Protein AF-A0A6I1W2V2-F1 (afdb_monomer_lite)

Sequence (69 aa):
MFAKVVAVSLLTLASGQLLAAECKVTVDSTDQMSFNTKAIEIDKSCKTFTVELTHSGSLPKAVMGHNWV

pLDDT: mean 84.32, std 17.18, range [53.62, 98.06]

Secondary structure (DSSP, 8-state):
-HHHHHHHHHHHHTTTTS-----EEEEEEETTTEES-S-----TT-SS-EEEEEE--SS-HHHH-----

Foldseek 3Di:
DVVVVVVVVVVVVVVPPPPPFQLEDEWEAEPVRDIPDDDDDHDPPDPHHYYHYYYPYPDDCVVDNDDDD

Radius of gyration: 20.97 Å; chains: 1; bounding box: 28×46×54 Å

Structure (mmCIF, N/CA/C/O backbone):
data_AF-A0A6I1W2V2-F1
#
_entry.id   AF-A0A6I1W2V2-F1
#
loop_
_atom_site.group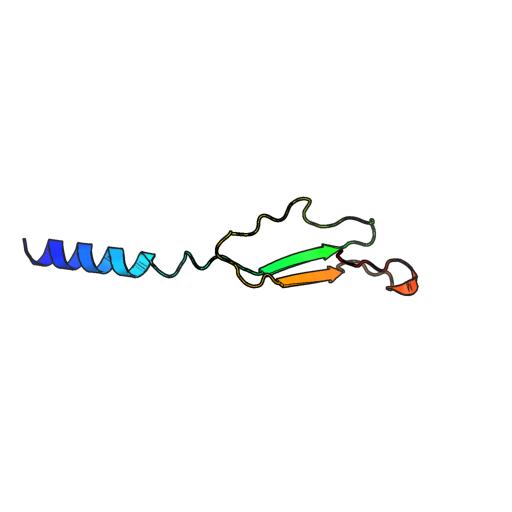_PDB
_atom_site.id
_atom_site.type_symbol
_atom_site.label_atom_id
_atom_site.label_alt_id
_atom_site.label_comp_id
_atom_site.label_asym_id
_atom_site.label_entity_id
_atom_site.label_seq_id
_atom_site.pdbx_PDB_ins_code
_atom_site.Cartn_x
_atom_site.Cartn_y
_atom_site.Cartn_z
_atom_site.occupancy
_atom_site.B_iso_or_equiv
_atom_site.auth_seq_id
_atom_site.auth_comp_id
_atom_site.auth_asym_id
_atom_site.auth_atom_id
_atom_site.pdbx_PDB_model_num
ATOM 1 N N . MET A 1 1 ? -5.139 36.933 38.230 1.00 55.22 1 MET A N 1
ATOM 2 C CA . MET A 1 1 ? -5.275 35.458 38.316 1.00 55.22 1 MET A CA 1
ATOM 3 C C . MET A 1 1 ? -6.141 34.896 37.186 1.00 55.22 1 MET A C 1
ATOM 5 O O . MET A 1 1 ? -5.716 33.933 36.568 1.00 55.22 1 MET A O 1
ATOM 9 N N . PHE A 1 2 ? -7.254 35.545 36.819 1.00 59.41 2 PHE A N 1
ATOM 10 C CA . PHE A 1 2 ? -8.123 35.144 35.695 1.00 59.41 2 PHE A CA 1
ATOM 11 C C . PHE A 1 2 ? -7.433 35.038 34.322 1.00 59.41 2 PHE A C 1
ATOM 13 O O . PHE A 1 2 ? -7.642 34.061 33.613 1.00 59.41 2 PHE A O 1
ATOM 20 N N . ALA A 1 3 ? -6.534 35.968 33.976 1.00 61.56 3 ALA A N 1
ATOM 21 C CA . ALA A 1 3 ? -5.819 35.930 32.693 1.00 61.56 3 ALA A CA 1
ATOM 22 C C . ALA A 1 3 ? -4.911 34.692 32.520 1.00 61.56 3 ALA A C 1
ATOM 24 O O . ALA A 1 3 ? -4.716 34.217 31.406 1.00 61.56 3 ALA A O 1
ATOM 25 N N . LYS A 1 4 ? -4.386 34.136 33.625 1.00 56.81 4 LYS A N 1
ATOM 26 C CA . LYS A 1 4 ? -3.554 32.921 33.591 1.00 56.81 4 LYS A CA 1
ATOM 27 C C . LYS A 1 4 ? -4.390 31.654 33.390 1.00 56.81 4 LYS A C 1
ATOM 29 O O . LYS A 1 4 ? -3.913 30.722 32.761 1.00 56.81 4 LYS A O 1
ATOM 34 N N . VAL A 1 5 ? -5.630 31.640 33.883 1.00 60.41 5 VAL A N 1
ATOM 35 C CA . VAL A 1 5 ? -6.563 30.516 33.699 1.00 60.41 5 VAL A CA 1
ATOM 36 C C . VAL A 1 5 ? -7.031 30.455 32.246 1.00 60.41 5 VAL A C 1
ATOM 38 O O . VAL A 1 5 ? -6.978 29.392 31.642 1.00 60.41 5 VAL A O 1
ATOM 41 N N . VAL A 1 6 ? -7.362 31.604 31.646 1.00 63.16 6 VAL A N 1
ATOM 42 C CA . VAL A 1 6 ? -7.750 31.686 30.226 1.00 63.16 6 VAL A CA 1
ATOM 43 C C . VAL A 1 6 ? -6.618 31.212 29.307 1.00 63.16 6 VAL A C 1
ATOM 45 O O . VAL A 1 6 ? -6.857 30.417 28.405 1.00 63.16 6 VAL A O 1
ATOM 48 N N . ALA A 1 7 ? -5.373 31.623 29.568 1.00 60.28 7 ALA A N 1
ATOM 49 C CA . ALA A 1 7 ? -4.227 31.205 28.758 1.00 60.28 7 ALA A CA 1
ATOM 50 C C . ALA A 1 7 ? -3.973 29.683 28.803 1.00 60.28 7 ALA A C 1
ATOM 52 O O . ALA A 1 7 ? -3.640 29.089 27.782 1.00 60.28 7 ALA A O 1
ATOM 53 N N . VAL A 1 8 ? -4.174 29.037 29.958 1.00 60.81 8 VAL A N 1
ATOM 54 C CA . VAL A 1 8 ? -4.030 27.575 30.097 1.00 60.81 8 VAL A CA 1
ATOM 55 C C . VAL A 1 8 ? -5.188 26.831 29.422 1.00 60.81 8 VAL A C 1
ATOM 57 O O . VAL A 1 8 ? -4.960 25.797 28.799 1.00 60.81 8 VAL A O 1
ATOM 60 N N . SER A 1 9 ? -6.409 27.373 29.471 1.00 60.56 9 SER A N 1
ATOM 61 C CA . SER A 1 9 ? -7.577 26.790 28.797 1.00 60.56 9 SER A CA 1
ATOM 62 C C . SER A 1 9 ? -7.496 26.845 27.267 1.00 60.56 9 SER A C 1
ATOM 64 O O . SER A 1 9 ? -8.037 25.963 26.609 1.00 60.56 9 SER A O 1
ATOM 66 N N . LEU A 1 10 ? -6.815 27.838 26.681 1.00 60.03 10 LEU A N 1
ATOM 67 C CA . LEU A 1 10 ? -6.604 27.878 25.228 1.00 60.03 10 LEU A CA 1
ATOM 68 C C . LEU A 1 10 ? -5.548 26.869 24.744 1.00 60.03 10 LEU A C 1
ATOM 70 O O . LEU A 1 10 ? -5.661 26.373 23.625 1.00 60.03 10 LEU A O 1
ATOM 74 N N . LEU A 1 11 ? -4.546 26.536 25.565 1.00 60.31 11 LEU A N 1
ATOM 75 C CA . LEU A 1 11 ? -3.493 25.591 25.172 1.00 60.31 11 LEU A CA 1
ATOM 76 C C . LEU A 1 11 ? -3.986 24.138 25.097 1.00 60.31 11 LEU A C 1
ATOM 78 O O . LEU A 1 11 ? -3.479 23.374 24.280 1.00 60.31 11 LEU A O 1
ATOM 82 N N . THR A 1 12 ? -4.976 23.750 25.905 1.00 60.56 12 THR A N 1
ATOM 83 C CA . THR A 1 12 ? -5.491 22.369 25.931 1.00 60.56 12 THR A CA 1
ATOM 84 C C . THR A 1 12 ? -6.426 22.043 24.763 1.00 60.56 12 THR A C 1
ATOM 86 O O . THR A 1 12 ? -6.526 20.881 24.376 1.00 60.56 12 THR A O 1
ATOM 89 N N . LEU A 1 13 ? -7.074 23.042 24.151 1.00 59.00 13 LEU A N 1
ATOM 90 C CA . LEU A 1 13 ? -7.923 22.835 22.969 1.00 59.00 13 LEU A CA 1
ATOM 91 C C . LEU A 1 13 ? -7.116 22.621 21.677 1.00 59.00 13 LEU A C 1
ATOM 93 O O . LEU A 1 13 ? -7.613 21.987 20.749 1.00 59.00 13 LEU A O 1
ATOM 97 N N . ALA A 1 14 ? -5.872 23.103 21.613 1.00 57.84 14 ALA A N 1
ATOM 98 C CA . ALA A 1 14 ? -5.022 22.968 20.427 1.00 57.84 14 ALA A CA 1
ATOM 99 C C . ALA A 1 14 ? -4.395 21.567 20.273 1.00 57.84 14 ALA A C 1
ATOM 101 O O . ALA A 1 14 ? -3.911 21.221 19.200 1.00 57.84 14 ALA A O 1
ATOM 102 N N . SER A 1 15 ? -4.408 20.740 21.324 1.00 59.78 15 SER A N 1
ATOM 103 C CA . SER A 1 15 ? -3.792 19.402 21.319 1.00 59.78 15 SER A CA 1
ATOM 104 C C . SER A 1 15 ? -4.716 18.295 20.787 1.00 59.78 15 SER A C 1
ATOM 106 O O . SER A 1 15 ? -4.268 17.170 20.586 1.00 59.78 15 SER A O 1
ATOM 108 N N . GLY A 1 16 ? -6.006 18.585 20.574 1.00 53.97 16 GLY A N 1
ATOM 109 C CA . GLY A 1 16 ? -7.031 17.571 20.290 1.00 53.97 16 GLY A CA 1
ATOM 110 C C . GLY A 1 16 ? -7.123 17.093 18.837 1.00 53.97 16 GLY A C 1
ATOM 111 O O . GLY A 1 16 ? -7.884 16.172 18.561 1.00 53.97 16 GLY A O 1
ATOM 112 N N . GLN A 1 17 ? -6.386 17.698 17.901 1.00 53.62 17 GLN A N 1
ATOM 113 C CA . GLN A 1 17 ? -6.550 17.433 16.461 1.00 53.62 17 GLN A CA 1
ATOM 114 C C . GLN A 1 17 ? -5.492 16.497 15.858 1.00 53.62 17 GLN A C 1
ATOM 116 O O . GLN A 1 17 ? -5.543 16.216 14.666 1.00 53.62 17 GLN A O 1
ATOM 121 N N . LEU A 1 18 ? -4.547 16.000 16.660 1.00 53.62 18 LEU A N 1
ATOM 122 C CA . LEU A 1 18 ? -3.413 15.198 16.175 1.00 53.62 18 LEU A CA 1
ATOM 123 C C . LEU A 1 18 ? -3.516 13.697 16.474 1.00 53.62 18 LEU A C 1
ATOM 125 O O . LEU A 1 18 ? -2.612 12.953 16.118 1.00 53.62 18 LEU A O 1
ATOM 129 N N . LEU A 1 19 ? -4.610 13.237 17.089 1.00 55.12 19 LEU A N 1
ATOM 130 C CA . LEU A 1 19 ? -4.838 11.816 17.387 1.00 55.12 19 LEU A CA 1
ATOM 131 C C . LEU A 1 19 ? -5.921 11.199 16.494 1.00 55.12 19 LEU A C 1
ATOM 133 O O . LEU A 1 19 ? -6.702 10.359 16.939 1.00 55.12 19 LEU A O 1
ATOM 137 N N . ALA A 1 20 ? -6.006 11.627 15.235 1.00 58.9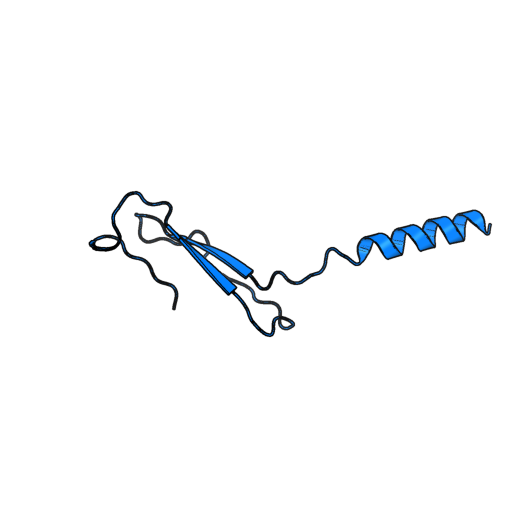4 20 ALA A N 1
ATOM 138 C CA . ALA A 1 20 ? -6.727 10.833 14.252 1.00 58.94 20 ALA A CA 1
ATOM 139 C C . ALA A 1 20 ? -5.886 9.580 13.983 1.00 58.94 20 ALA A C 1
ATOM 141 O O . ALA A 1 20 ? -4.771 9.689 13.479 1.00 58.94 20 ALA A O 1
ATOM 142 N N . ALA A 1 21 ? -6.398 8.405 14.359 1.00 62.69 21 ALA A N 1
ATOM 143 C CA . ALA A 1 21 ? -5.780 7.145 13.975 1.00 62.69 21 ALA A CA 1
ATOM 144 C C . ALA A 1 21 ? -5.655 7.116 12.446 1.00 62.69 21 ALA A C 1
ATOM 146 O O . ALA A 1 21 ? -6.656 7.241 11.733 1.00 62.69 21 ALA A O 1
ATOM 147 N N . GLU A 1 22 ? -4.430 6.991 11.936 1.00 78.00 22 GLU A N 1
ATOM 148 C CA . GLU A 1 22 ? -4.208 6.844 10.503 1.00 78.00 22 GLU A CA 1
ATOM 149 C C . GLU A 1 22 ? -4.703 5.460 10.080 1.00 78.00 22 GLU A C 1
ATOM 151 O O . GLU A 1 22 ? -4.000 4.459 10.164 1.00 78.00 22 GLU A O 1
ATOM 156 N N . CYS A 1 23 ? -5.950 5.387 9.610 1.00 93.12 23 CYS A N 1
ATOM 157 C CA . CYS A 1 23 ? -6.532 4.157 9.072 1.00 93.12 23 CYS A CA 1
ATOM 158 C C . CYS A 1 23 ? -6.067 3.877 7.629 1.00 93.12 23 CYS A C 1
ATOM 160 O O . CYS A 1 23 ? -6.817 3.339 6.809 1.00 93.12 23 CYS A O 1
ATOM 162 N N . LYS A 1 24 ? -4.841 4.294 7.302 1.00 94.62 24 LYS A N 1
ATOM 163 C CA . LYS A 1 24 ? -4.182 4.069 6.022 1.00 94.62 24 LYS A CA 1
ATOM 164 C C . LYS A 1 24 ? -2.702 3.800 6.256 1.00 94.62 24 LYS A C 1
ATOM 166 O O . LYS A 1 24 ? -2.078 4.480 7.059 1.00 94.62 24 LYS A O 1
ATOM 171 N N . VAL A 1 25 ? -2.131 2.888 5.480 1.00 95.69 25 VAL A N 1
ATOM 172 C CA . VAL A 1 25 ? -0.679 2.725 5.364 1.00 95.69 25 VAL A CA 1
ATOM 173 C C . VAL A 1 25 ? -0.279 2.613 3.900 1.00 95.69 25 VAL A C 1
ATOM 175 O O . VAL A 1 25 ? -0.988 2.001 3.099 1.00 95.69 25 VAL A O 1
ATOM 178 N N . THR A 1 26 ? 0.869 3.192 3.560 1.00 96.94 26 THR A N 1
ATOM 179 C CA . THR A 1 26 ? 1.513 2.985 2.263 1.00 96.94 26 THR A CA 1
ATOM 180 C C . THR A 1 26 ? 2.609 1.936 2.417 1.00 96.94 26 THR A C 1
ATOM 182 O O . THR A 1 26 ? 3.530 2.096 3.219 1.00 96.94 26 THR A O 1
ATOM 185 N N . VAL A 1 27 ? 2.499 0.855 1.652 1.00 97.56 27 VAL A N 1
ATOM 186 C CA . VAL A 1 27 ? 3.479 -0.230 1.590 1.00 97.56 27 VAL A CA 1
ATOM 187 C C . VAL A 1 27 ? 4.156 -0.154 0.234 1.00 97.56 27 VAL A C 1
ATOM 189 O O . VAL A 1 27 ? 3.480 -0.137 -0.789 1.00 97.56 27 VAL A O 1
ATOM 192 N N . ASP A 1 28 ? 5.481 -0.133 0.220 1.00 98.00 28 ASP A N 1
ATOM 193 C CA . ASP A 1 28 ? 6.248 -0.145 -1.023 1.00 98.00 28 ASP A CA 1
ATOM 194 C C . ASP A 1 28 ? 6.884 -1.514 -1.247 1.00 98.0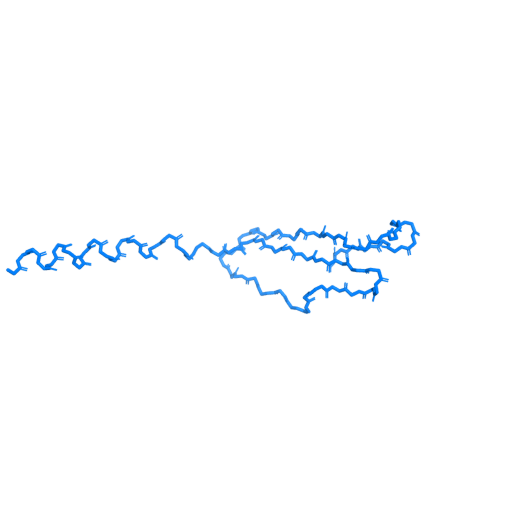0 28 ASP A C 1
ATOM 196 O O . ASP A 1 28 ? 7.395 -2.125 -0.306 1.00 98.00 28 ASP A O 1
ATOM 200 N N . SER A 1 29 ? 6.835 -1.982 -2.492 1.00 97.56 29 SER A N 1
ATOM 201 C CA . SER A 1 29 ? 7.460 -3.219 -2.958 1.00 97.56 29 SER A CA 1
ATOM 202 C C . SER A 1 29 ? 8.611 -2.925 -3.917 1.00 97.56 29 SER A C 1
ATOM 204 O O . SER A 1 29 ? 8.545 -1.989 -4.716 1.00 97.56 29 SER A O 1
ATOM 206 N N . THR A 1 30 ? 9.673 -3.727 -3.846 1.00 96.88 30 THR A N 1
ATOM 207 C CA . THR A 1 30 ? 10.897 -3.518 -4.634 1.00 96.88 30 THR A CA 1
ATOM 208 C C . THR A 1 30 ? 11.175 -4.677 -5.589 1.00 96.88 30 THR A C 1
ATOM 210 O O . THR A 1 30 ? 10.721 -5.802 -5.380 1.00 96.88 30 THR A O 1
ATOM 213 N N . ASP A 1 31 ? 12.041 -4.447 -6.582 1.00 97.94 31 ASP A N 1
ATOM 214 C CA . ASP A 1 31 ? 12.546 -5.495 -7.490 1.00 97.94 31 ASP A CA 1
ATOM 215 C C . ASP A 1 31 ? 13.343 -6.608 -6.770 1.00 97.94 31 ASP A C 1
ATOM 217 O O . ASP A 1 31 ? 13.706 -7.611 -7.379 1.00 97.94 31 ASP A O 1
ATOM 221 N N . GLN A 1 32 ? 13.616 -6.456 -5.469 1.00 97.12 32 GLN A N 1
ATOM 222 C CA . GLN A 1 32 ? 14.314 -7.432 -4.627 1.00 97.12 32 GLN A CA 1
ATOM 223 C C . GLN A 1 32 ? 13.347 -8.291 -3.788 1.00 97.12 32 GLN A C 1
ATOM 225 O O . GLN A 1 32 ? 13.740 -8.825 -2.751 1.00 97.12 32 GLN A O 1
ATOM 230 N N . MET A 1 33 ? 12.080 -8.415 -4.210 1.00 96.00 33 MET A N 1
ATOM 231 C CA . MET A 1 33 ? 11.036 -9.208 -3.533 1.00 96.00 33 MET A CA 1
ATOM 232 C C . MET A 1 33 ? 10.861 -8.840 -2.052 1.00 96.00 33 MET A C 1
ATOM 234 O O . MET A 1 33 ? 10.730 -9.706 -1.187 1.00 96.00 33 MET A O 1
ATOM 238 N N . SER A 1 34 ? 10.912 -7.547 -1.740 1.00 96.31 34 SER A N 1
ATOM 239 C CA . SER A 1 34 ? 10.852 -7.051 -0.365 1.00 96.31 34 SER A CA 1
ATOM 240 C C . SER A 1 34 ? 9.818 -5.944 -0.228 1.00 96.31 34 SER A C 1
ATOM 242 O O . SER A 1 34 ? 9.663 -5.124 -1.133 1.00 96.31 34 SER A O 1
ATOM 244 N N . PHE A 1 35 ? 9.156 -5.900 0.928 1.00 98.00 35 PHE A N 1
ATOM 245 C CA . PHE A 1 35 ? 8.353 -4.757 1.351 1.00 98.00 35 PHE A CA 1
ATOM 246 C C . PHE A 1 35 ? 9.169 -3.830 2.257 1.00 98.00 35 PHE A C 1
ATOM 248 O O . PHE A 1 35 ? 10.044 -4.282 3.001 1.00 98.00 35 PHE A O 1
ATOM 255 N N . ASN A 1 36 ? 8.858 -2.534 2.233 1.00 96.44 36 ASN A N 1
ATOM 256 C CA . ASN A 1 36 ? 9.484 -1.533 3.106 1.00 96.44 36 ASN A CA 1
ATOM 257 C C . ASN A 1 36 ? 9.155 -1.720 4.601 1.00 96.44 36 ASN A C 1
ATOM 259 O O . ASN A 1 36 ? 9.888 -1.224 5.455 1.00 96.44 36 ASN A O 1
ATOM 263 N N . THR A 1 37 ? 8.077 -2.438 4.924 1.00 95.69 37 THR A N 1
ATOM 264 C CA . THR A 1 37 ? 7.681 -2.779 6.293 1.00 95.69 37 THR A CA 1
ATOM 265 C C . THR A 1 37 ? 7.474 -4.282 6.464 1.00 95.69 37 THR A C 1
ATOM 267 O O . THR A 1 37 ? 7.123 -4.998 5.527 1.00 95.69 37 THR A O 1
ATOM 270 N N . LYS A 1 38 ? 7.683 -4.760 7.695 1.00 95.62 38 LYS A N 1
ATOM 271 C CA . LYS A 1 38 ? 7.433 -6.149 8.112 1.00 95.62 38 LYS A CA 1
ATOM 272 C C . LYS A 1 38 ? 6.215 -6.296 9.024 1.00 95.62 38 LYS A C 1
ATOM 274 O O . LYS A 1 38 ? 5.789 -7.418 9.275 1.00 95.62 38 LYS A O 1
ATOM 279 N N . ALA A 1 39 ? 5.686 -5.186 9.535 1.00 95.69 39 ALA A N 1
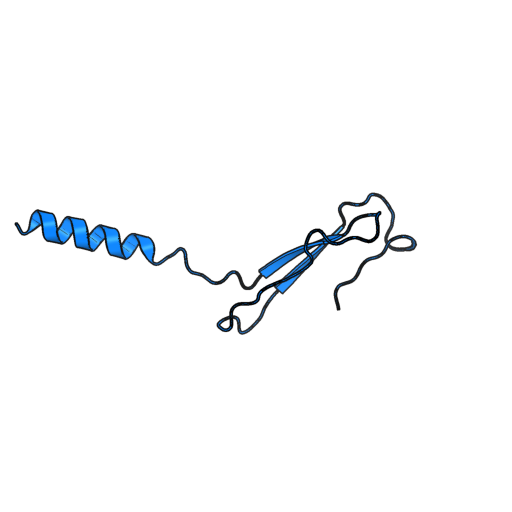ATOM 280 C CA . ALA A 1 39 ? 4.547 -5.167 10.442 1.00 95.69 39 ALA A CA 1
ATOM 281 C C . ALA A 1 39 ? 3.693 -3.921 10.188 1.00 95.69 39 ALA A C 1
ATOM 283 O O . ALA A 1 39 ? 4.213 -2.835 9.930 1.00 95.69 39 ALA A O 1
ATOM 284 N N . ILE A 1 40 ? 2.377 -4.094 10.262 1.00 94.56 40 ILE A N 1
ATOM 285 C CA . ILE A 1 40 ? 1.398 -3.011 10.205 1.00 94.56 40 ILE A CA 1
ATOM 286 C C . ILE A 1 40 ? 0.533 -3.168 11.447 1.00 94.56 40 ILE A C 1
ATOM 288 O O . ILE A 1 40 ? -0.106 -4.204 11.634 1.00 94.56 40 ILE A O 1
ATOM 292 N N . GLU A 1 41 ? 0.530 -2.151 12.298 1.00 93.81 41 GLU A N 1
ATOM 293 C CA . GLU A 1 41 ? -0.343 -2.091 13.463 1.00 93.81 41 GLU A CA 1
ATOM 294 C C . GLU A 1 41 ? -1.564 -1.247 13.111 1.00 93.81 41 GLU A C 1
ATOM 296 O O . GLU A 1 41 ? -1.440 -0.119 12.639 1.00 93.81 41 GLU A O 1
ATOM 301 N N . ILE A 1 42 ? -2.749 -1.818 13.308 1.00 93.25 42 ILE A N 1
ATOM 302 C CA . ILE A 1 42 ? -4.017 -1.168 12.987 1.00 93.25 42 ILE A CA 1
ATOM 303 C C . ILE A 1 42 ? -4.707 -0.822 14.299 1.00 93.25 42 ILE A C 1
ATOM 305 O O . ILE A 1 42 ? -4.954 -1.699 15.132 1.00 93.25 42 ILE A O 1
ATOM 309 N N . ASP A 1 43 ? -5.038 0.455 14.479 1.00 92.00 43 ASP A N 1
ATOM 310 C CA . ASP A 1 43 ? -5.779 0.895 15.653 1.00 92.00 43 ASP A CA 1
ATOM 311 C C . ASP A 1 43 ? -7.191 0.288 15.663 1.00 92.00 43 ASP A C 1
ATOM 313 O O . ASP A 1 43 ? -7.889 0.238 14.648 1.00 92.00 43 ASP A O 1
ATOM 317 N N . LYS A 1 44 ? -7.642 -0.150 16.842 1.00 91.12 44 LYS A N 1
ATOM 318 C CA . LYS A 1 44 ? -8.950 -0.802 17.020 1.00 91.12 44 LYS A CA 1
ATOM 319 C C . LYS A 1 44 ? -10.136 0.115 16.700 1.00 91.12 44 LYS A C 1
ATOM 321 O O . LYS A 1 44 ? -11.244 -0.380 16.512 1.00 91.12 44 LYS A O 1
ATOM 326 N N . SER A 1 45 ? -9.933 1.431 16.665 1.00 92.94 45 SER A N 1
ATOM 327 C CA . SER A 1 45 ? -10.954 2.409 16.281 1.00 92.94 45 SER A CA 1
ATOM 328 C C . SER A 1 45 ? -11.227 2.442 14.771 1.00 92.94 45 SER A C 1
ATOM 330 O O . SER A 1 45 ? -12.292 2.916 14.362 1.00 92.94 45 SER A O 1
ATOM 332 N N . CYS A 1 46 ? -10.327 1.903 13.937 1.00 92.56 46 CYS A N 1
ATOM 333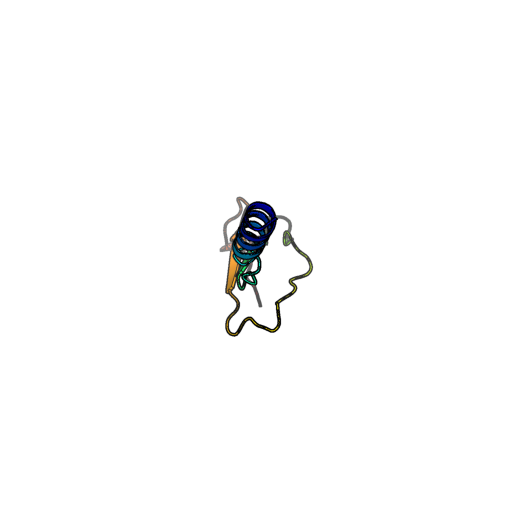 C CA . CYS A 1 46 ? -10.490 1.878 12.486 1.00 92.56 46 CYS A CA 1
ATOM 334 C C . CYS A 1 46 ? -11.572 0.876 12.060 1.00 92.56 46 CYS A C 1
ATOM 336 O O . CYS A 1 46 ? -11.386 -0.337 12.118 1.00 92.56 46 CYS A O 1
ATOM 338 N N . LYS A 1 47 ? -12.708 1.387 11.570 1.00 93.06 47 LYS A N 1
ATOM 339 C CA . LYS A 1 47 ? -13.776 0.559 10.972 1.00 93.06 47 LYS A CA 1
ATOM 340 C C . LYS A 1 47 ? -13.401 0.029 9.589 1.00 93.06 47 LYS A C 1
ATOM 342 O O . LYS A 1 47 ? -13.769 -1.082 9.227 1.00 93.06 47 LYS A O 1
ATOM 347 N N . THR A 1 48 ? -12.679 0.850 8.837 1.00 93.19 48 THR A N 1
ATOM 348 C CA . THR A 1 48 ? -12.137 0.538 7.518 1.00 93.19 48 THR A CA 1
ATOM 349 C C . THR A 1 48 ? -10.681 0.957 7.535 1.00 93.19 48 THR A C 1
ATOM 351 O O . THR A 1 48 ? -10.373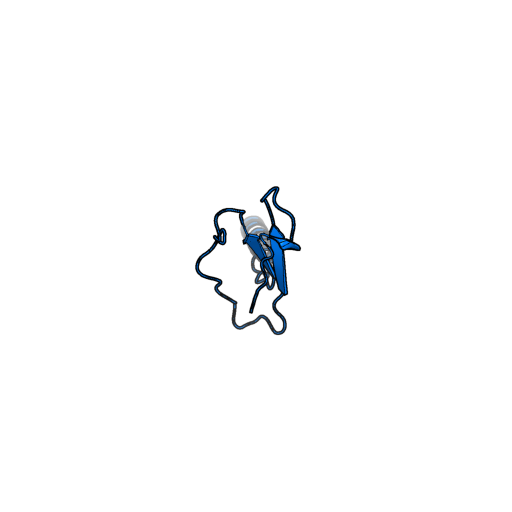 2.052 8.002 1.00 93.19 48 THR A O 1
ATOM 354 N N . PHE A 1 49 ? -9.802 0.100 7.028 1.00 95.44 49 PHE A N 1
ATOM 355 C CA . PHE A 1 49 ? -8.377 0.373 6.915 1.00 95.44 49 PHE A CA 1
ATOM 356 C C . PHE A 1 49 ? -7.952 0.243 5.455 1.00 95.44 49 PHE A C 1
ATOM 358 O O . PHE A 1 49 ? -8.392 -0.674 4.763 1.00 95.44 49 PHE A O 1
ATOM 365 N N . THR A 1 50 ? -7.130 1.171 4.976 1.00 96.62 50 THR A N 1
ATOM 366 C CA . THR A 1 50 ? -6.682 1.210 3.580 1.00 96.62 50 THR A CA 1
ATOM 367 C C . THR A 1 50 ? -5.206 0.855 3.491 1.00 96.62 50 THR A C 1
ATOM 369 O O . THR A 1 50 ? -4.373 1.478 4.143 1.00 96.62 50 THR A O 1
ATOM 372 N N . VAL A 1 51 ? -4.869 -0.105 2.637 1.00 97.06 51 VAL A N 1
ATOM 373 C CA . VAL A 1 51 ? -3.478 -0.376 2.265 1.00 97.06 51 VAL A CA 1
ATOM 374 C C . VAL A 1 51 ? -3.251 0.149 0.858 1.00 97.06 51 VAL A C 1
ATOM 376 O O . VAL A 1 51 ? -3.920 -0.264 -0.088 1.00 97.06 51 VAL A O 1
ATOM 379 N N . GLU A 1 52 ? -2.313 1.075 0.727 1.00 97.56 52 GLU A N 1
ATOM 380 C CA . GLU A 1 52 ? -1.863 1.611 -0.551 1.00 97.56 52 GLU A CA 1
ATOM 381 C C . GLU A 1 52 ? -0.546 0.926 -0.928 1.00 97.56 52 GLU A C 1
ATOM 383 O O . GLU A 1 52 ? 0.473 1.154 -0.283 1.00 97.56 52 GLU A O 1
ATOM 388 N N . LEU A 1 53 ? -0.572 0.054 -1.940 1.00 97.75 53 LEU A N 1
ATOM 389 C CA . LEU A 1 53 ? 0.619 -0.651 -2.418 1.00 97.75 53 LEU A CA 1
ATOM 390 C C . LEU A 1 53 ? 1.276 0.120 -3.570 1.00 97.75 53 LEU A C 1
ATOM 392 O O . LEU A 1 53 ? 0.642 0.352 -4.602 1.00 97.75 53 LEU A O 1
ATOM 396 N N . THR A 1 54 ? 2.557 0.447 -3.423 1.00 97.81 54 THR A N 1
ATOM 397 C CA . THR A 1 54 ? 3.403 1.031 -4.472 1.00 97.81 54 THR A CA 1
ATOM 398 C C . THR A 1 54 ? 4.507 0.063 -4.900 1.00 97.81 54 THR A C 1
ATOM 400 O O . THR A 1 54 ? 4.787 -0.936 -4.229 1.00 97.81 54 THR A O 1
ATOM 403 N N . HIS A 1 55 ? 5.117 0.336 -6.054 1.00 97.94 55 HIS A N 1
ATOM 404 C CA . HIS A 1 55 ? 6.270 -0.404 -6.558 1.00 97.94 55 HIS A CA 1
ATOM 405 C C . HIS A 1 55 ? 7.365 0.576 -6.977 1.00 97.94 55 HIS A C 1
ATOM 407 O O . HIS A 1 55 ? 7.201 1.289 -7.968 1.00 97.94 55 HIS A O 1
ATOM 413 N N . SER A 1 56 ? 8.469 0.610 -6.232 1.00 96.31 56 SER A N 1
ATOM 414 C CA . SER A 1 56 ? 9.625 1.476 -6.511 1.00 96.31 56 SER A CA 1
ATOM 415 C C . SER A 1 56 ? 10.653 0.843 -7.456 1.00 96.31 56 SER A C 1
ATOM 417 O O . SER A 1 56 ? 11.638 1.483 -7.828 1.00 96.31 56 SER A O 1
ATOM 419 N N . GLY A 1 57 ? 10.424 -0.406 -7.866 1.00 95.12 57 GLY A N 1
ATOM 420 C CA . GLY A 1 57 ? 11.235 -1.108 -8.852 1.00 95.12 57 GLY A CA 1
ATOM 421 C C . GLY A 1 57 ? 11.005 -0.638 -10.293 1.00 95.12 57 GLY A C 1
ATOM 422 O O . GLY A 1 57 ? 9.987 -0.031 -10.627 1.00 95.12 57 GLY A O 1
ATOM 423 N N . SER A 1 58 ? 11.965 -0.943 -11.165 1.00 97.19 58 SER A N 1
ATOM 424 C CA . SER A 1 58 ? 11.928 -0.635 -12.601 1.00 97.19 58 SER A CA 1
ATOM 425 C C . SER A 1 58 ? 11.425 -1.804 -13.454 1.00 97.19 58 SER A C 1
ATOM 427 O O . SER A 1 58 ? 11.196 -1.630 -14.654 1.00 97.19 58 SER A O 1
ATOM 429 N N . LEU A 1 59 ? 11.276 -3.001 -12.877 1.00 97.12 59 LEU A N 1
ATOM 430 C CA . LEU A 1 59 ? 10.825 -4.175 -13.618 1.00 97.12 59 LEU A CA 1
ATOM 431 C C . LEU A 1 59 ? 9.301 -4.161 -13.831 1.00 97.12 59 LEU A C 1
ATOM 433 O O . LEU A 1 59 ? 8.539 -3.720 -12.968 1.00 97.12 59 LEU A O 1
ATOM 437 N N . PRO A 1 60 ? 8.818 -4.654 -14.985 1.00 96.75 60 PRO A N 1
ATOM 438 C CA . PRO A 1 60 ? 7.393 -4.691 -15.270 1.00 96.75 60 PRO A CA 1
ATOM 439 C C . PRO A 1 60 ? 6.676 -5.746 -14.420 1.00 96.75 60 PRO A C 1
ATOM 441 O O . PRO A 1 60 ? 7.223 -6.806 -14.107 1.00 96.75 60 PRO A O 1
ATOM 444 N N . LYS A 1 61 ? 5.380 -5.520 -14.170 1.00 95.56 61 LYS A N 1
ATOM 445 C CA . LYS A 1 61 ? 4.492 -6.437 -13.430 1.00 95.56 61 LYS A CA 1
ATOM 446 C C . LYS A 1 61 ? 4.510 -7.886 -13.935 1.00 95.56 61 LYS A C 1
ATOM 448 O O . LYS A 1 61 ? 4.311 -8.802 -13.148 1.00 95.56 61 LYS A O 1
ATOM 453 N N . ALA A 1 62 ? 4.718 -8.104 -15.235 1.00 96.75 62 ALA A N 1
ATOM 454 C CA . ALA A 1 62 ? 4.769 -9.449 -15.813 1.00 96.75 62 ALA A CA 1
ATOM 455 C C . ALA A 1 62 ? 5.952 -10.289 -15.293 1.00 96.75 62 ALA A C 1
ATOM 457 O O . ALA A 1 62 ? 5.906 -11.511 -15.381 1.00 96.75 62 ALA A O 1
ATOM 458 N N . VAL A 1 63 ? 6.995 -9.636 -14.771 1.00 97.19 63 VAL A N 1
ATOM 459 C CA . VAL A 1 63 ? 8.214 -10.277 -14.261 1.00 97.19 63 VAL A CA 1
ATOM 460 C C . VAL A 1 63 ? 8.291 -10.161 -12.739 1.00 97.19 63 VAL A C 1
ATOM 462 O O . VAL A 1 63 ? 8.551 -11.156 -12.075 1.00 97.19 63 VAL A O 1
ATOM 465 N N . MET A 1 64 ? 8.022 -8.969 -12.193 1.00 97.19 64 MET A N 1
ATOM 466 C CA . MET A 1 64 ? 8.112 -8.658 -10.758 1.00 97.19 64 MET A CA 1
ATOM 467 C C . MET A 1 64 ? 6.840 -7.975 -10.243 1.00 97.19 64 MET A C 1
ATOM 469 O O . MET A 1 64 ? 6.845 -6.868 -9.712 1.00 97.19 64 MET A O 1
ATOM 473 N N . GLY A 1 65 ? 5.697 -8.626 -10.455 1.00 96.19 65 GLY A N 1
ATOM 474 C CA . GLY A 1 65 ? 4.417 -8.165 -9.929 1.00 96.19 65 GLY A CA 1
ATOM 475 C C . GLY A 1 65 ? 4.259 -8.504 -8.450 1.00 96.19 65 GLY A C 1
ATOM 476 O O . GLY A 1 65 ? 4.349 -9.668 -8.074 1.00 96.19 65 GLY A O 1
ATOM 477 N N . HIS A 1 66 ? 3.937 -7.503 -7.636 1.00 98.06 66 HIS A N 1
ATOM 478 C CA . HIS A 1 66 ? 3.596 -7.682 -6.227 1.00 98.06 66 HIS A CA 1
ATOM 479 C C . HIS A 1 66 ? 2.098 -7.438 -6.009 1.00 98.06 66 HIS A C 1
ATOM 481 O O . HIS A 1 66 ? 1.478 -6.608 -6.681 1.00 98.06 66 HIS A O 1
ATOM 487 N N . ASN A 1 67 ? 1.509 -8.170 -5.071 1.00 96.88 67 ASN A N 1
ATOM 488 C CA . ASN A 1 67 ? 0.181 -7.920 -4.524 1.00 96.88 67 ASN A CA 1
ATOM 489 C C . ASN A 1 67 ? 0.264 -7.886 -2.990 1.00 96.88 67 ASN A C 1
ATOM 491 O O . ASN A 1 67 ? 1.313 -8.151 -2.408 1.00 96.88 67 ASN A O 1
ATOM 495 N N . TRP A 1 68 ? -0.839 -7.523 -2.346 1.00 94.88 68 TRP A N 1
ATOM 496 C CA . TRP A 1 68 ? -0.979 -7.521 -0.894 1.00 94.88 68 TRP A CA 1
ATOM 497 C C . TRP A 1 68 ? -2.205 -8.373 -0.547 1.00 94.88 68 TRP A C 1
ATOM 499 O O . TRP A 1 68 ? -3.263 -8.165 -1.148 1.00 94.88 68 TRP A O 1
ATOM 509 N N . VAL A 1 69 ? -2.035 -9.370 0.329 1.00 95.00 69 VAL A N 1
ATOM 510 C CA . VAL A 1 69 ? -3.035 -10.396 0.690 1.00 95.00 69 VAL A CA 1
ATOM 511 C C . VAL A 1 69 ? -3.047 -10.590 2.197 1.00 95.00 69 VAL A C 1
ATOM 513 O O . VAL A 1 69 ? -1.937 -10.628 2.774 1.00 95.00 69 VAL A O 1
#